Protein AF-A0A7H4P262-F1 (afdb_monomer_lite)

Structure (mmCIF, N/CA/C/O backbone):
data_AF-A0A7H4P262-F1
#
_entry.id   AF-A0A7H4P262-F1
#
loop_
_atom_site.group_PDB
_atom_site.id
_atom_site.type_symbol
_atom_site.label_atom_id
_atom_site.label_alt_id
_atom_site.label_comp_id
_atom_site.label_asym_id
_atom_site.label_entity_id
_atom_site.label_seq_id
_atom_site.pdbx_PDB_ins_code
_atom_site.Cartn_x
_atom_site.Cartn_y
_atom_site.Cartn_z
_atom_site.occupancy
_atom_site.B_iso_or_equiv
_atom_site.auth_seq_id
_atom_site.auth_comp_id
_atom_site.auth_asym_id
_atom_site.auth_atom_id
_atom_site.pdbx_PDB_model_num
ATOM 1 N N . MET A 1 1 ? -14.381 -7.187 12.486 1.00 80.38 1 MET A N 1
ATOM 2 C CA . MET A 1 1 ? -12.970 -6.959 12.090 1.00 80.38 1 MET A CA 1
ATOM 3 C C . MET A 1 1 ? -12.941 -6.765 10.589 1.00 80.38 1 MET A C 1
ATOM 5 O O . MET A 1 1 ? -13.474 -7.613 9.888 1.00 80.38 1 MET A O 1
ATOM 9 N N . LEU A 1 2 ? -12.353 -5.669 10.115 1.00 90.75 2 LEU A N 1
ATOM 10 C CA . LEU A 1 2 ? -12.187 -5.367 8.696 1.00 90.75 2 LEU A CA 1
ATOM 11 C C . LEU A 1 2 ? -10.709 -5.478 8.335 1.00 90.75 2 LEU A C 1
ATOM 13 O O . LEU A 1 2 ? -9.847 -4.946 9.037 1.00 90.75 2 LEU A O 1
ATOM 17 N N . ARG A 1 3 ? -10.416 -6.176 7.238 1.00 93.00 3 ARG A N 1
ATOM 18 C CA . ARG A 1 3 ? -9.060 -6.327 6.723 1.00 93.00 3 ARG A CA 1
ATOM 19 C C . ARG A 1 3 ? -9.051 -6.142 5.215 1.00 93.00 3 ARG A C 1
ATOM 21 O O . ARG A 1 3 ? -9.698 -6.899 4.504 1.00 93.00 3 ARG A O 1
ATOM 28 N N . HIS A 1 4 ? -8.294 -5.159 4.749 1.00 93.19 4 HIS A N 1
ATOM 29 C CA . HIS A 1 4 ? -8.198 -4.786 3.345 1.00 93.19 4 HIS A CA 1
ATOM 30 C C . HIS A 1 4 ? -6.755 -4.900 2.859 1.00 93.19 4 HIS A C 1
ATOM 32 O O . HIS A 1 4 ? -5.826 -4.473 3.548 1.00 93.19 4 HIS A O 1
ATOM 38 N N . HIS A 1 5 ? -6.579 -5.475 1.671 1.00 94.06 5 HIS A N 1
ATOM 39 C CA . HIS A 1 5 ? -5.283 -5.628 1.017 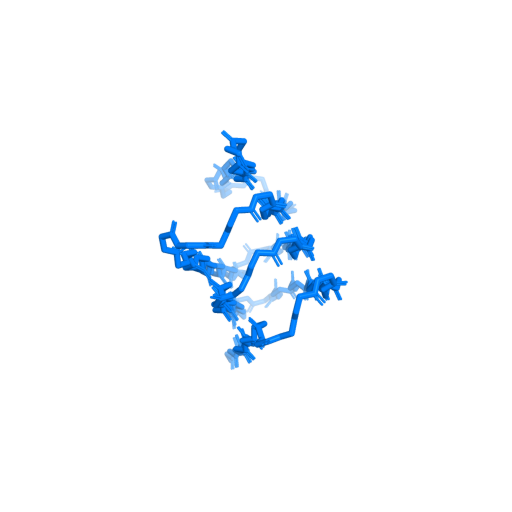1.00 94.06 5 HIS A CA 1
ATOM 40 C C . HIS A 1 5 ? -5.345 -5.019 -0.370 1.00 94.06 5 HIS A C 1
ATOM 42 O O . HIS A 1 5 ? -6.242 -5.329 -1.147 1.00 94.06 5 HIS A O 1
ATOM 48 N N . THR A 1 6 ? -4.359 -4.193 -0.689 1.00 93.88 6 THR A N 1
ATOM 49 C CA . THR A 1 6 ? -4.163 -3.666 -2.037 1.00 93.88 6 THR A CA 1
ATOM 50 C C . THR A 1 6 ? -2.776 -4.054 -2.504 1.00 93.88 6 THR A C 1
ATOM 52 O O . THR A 1 6 ? -1.778 -3.562 -1.977 1.00 93.88 6 THR A O 1
ATOM 55 N N . SER A 1 7 ? -2.716 -4.953 -3.480 1.00 94.50 7 SER A N 1
ATOM 56 C CA . SER A 1 7 ? -1.488 -5.334 -4.164 1.00 94.50 7 SER A CA 1
ATOM 57 C C . SER A 1 7 ? -1.448 -4.682 -5.541 1.00 94.50 7 SER A C 1
ATOM 59 O O . SER A 1 7 ? -2.431 -4.675 -6.281 1.00 94.50 7 SER A O 1
ATOM 61 N N . THR A 1 8 ? -0.312 -4.094 -5.895 1.00 93.69 8 THR A N 1
ATOM 62 C CA . THR A 1 8 ? -0.127 -3.456 -7.198 1.00 93.69 8 THR A CA 1
ATOM 63 C C . THR A 1 8 ? 1.289 -3.687 -7.684 1.00 93.69 8 THR A C 1
ATOM 65 O O . THR A 1 8 ? 2.249 -3.591 -6.920 1.00 93.69 8 THR A O 1
ATOM 68 N N . ARG A 1 9 ? 1.416 -3.985 -8.975 1.00 94.06 9 ARG A N 1
ATOM 69 C CA . ARG A 1 9 ? 2.700 -4.138 -9.647 1.00 94.06 9 ARG A CA 1
ATOM 70 C C . ARG A 1 9 ? 2.758 -3.170 -10.818 1.00 94.06 9 ARG A C 1
ATOM 72 O O . ARG A 1 9 ? 1.859 -3.166 -11.656 1.00 94.06 9 ARG A O 1
ATOM 79 N N . LEU A 1 10 ? 3.808 -2.363 -10.865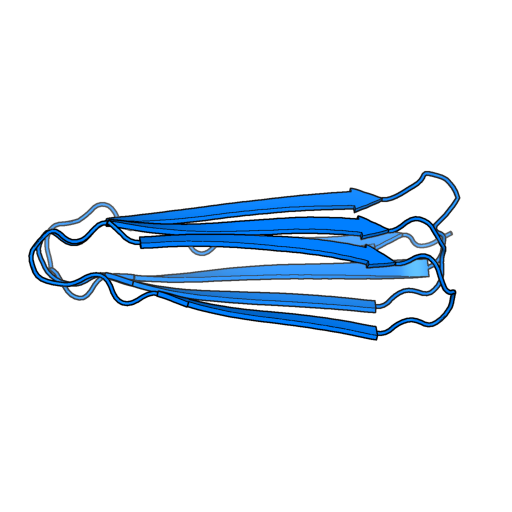 1.00 91.81 10 LEU A N 1
ATOM 80 C CA . LEU A 1 10 ? 4.052 -1.430 -11.958 1.00 91.81 10 LEU A CA 1
ATOM 81 C C . LEU A 1 10 ? 4.995 -2.092 -12.956 1.00 91.81 10 LEU A C 1
ATOM 83 O O . LEU A 1 10 ? 6.195 -2.169 -12.713 1.00 91.81 10 LEU A O 1
ATOM 87 N N . ASN A 1 11 ? 4.413 -2.616 -14.039 1.00 91.69 11 ASN A N 1
ATOM 88 C CA . ASN A 1 11 ? 5.127 -3.289 -15.131 1.00 91.69 11 ASN A CA 1
ATOM 89 C C . ASN A 1 11 ? 5.434 -2.363 -16.322 1.00 91.69 11 ASN A C 1
ATOM 91 O O . ASN A 1 11 ? 6.165 -2.772 -17.215 1.00 91.69 11 ASN A O 1
ATOM 95 N N . GLY A 1 12 ? 4.846 -1.163 -16.373 1.00 88.25 12 GLY A N 1
ATOM 96 C CA . GLY A 1 12 ? 5.040 -0.196 -17.458 1.00 88.25 12 GLY A CA 1
ATOM 97 C C . GLY A 1 12 ? 5.794 1.042 -16.983 1.00 88.25 12 GLY A C 1
ATOM 98 O O . GLY A 1 12 ? 5.501 1.567 -15.905 1.00 88.25 12 GLY A O 1
ATOM 99 N N . GLU A 1 13 ? 6.774 1.493 -17.765 1.00 89.00 13 GLU A N 1
ATOM 100 C CA . GLU A 1 13 ? 7.532 2.717 -17.479 1.00 89.00 13 GLU A CA 1
ATOM 101 C C . GLU A 1 13 ? 6.611 3.945 -17.478 1.00 89.00 13 GLU A C 1
ATOM 103 O O . GLU A 1 13 ? 5.528 3.922 -18.065 1.00 89.00 13 GLU A O 1
ATOM 108 N N . ASN A 1 14 ? 7.018 5.024 -16.800 1.00 89.62 14 ASN A N 1
ATOM 109 C CA . ASN A 1 14 ? 6.228 6.261 -16.668 1.00 89.62 14 ASN A CA 1
ATOM 110 C C . ASN A 1 14 ? 4.834 6.080 -16.034 1.00 89.62 14 ASN A C 1
ATOM 112 O O . ASN A 1 14 ? 3.962 6.943 -16.158 1.00 89.62 14 ASN A O 1
ATOM 116 N N . SER A 1 15 ? 4.610 4.982 -15.309 1.00 90.50 15 SER A N 1
ATOM 117 C CA . SER A 1 15 ? 3.354 4.768 -14.588 1.00 90.50 15 SER A CA 1
ATOM 118 C C . SER A 1 15 ? 3.229 5.685 -13.370 1.00 90.50 15 SER A C 1
ATOM 120 O O . SER A 1 15 ? 4.178 5.864 -12.602 1.00 90.50 15 SER A O 1
ATOM 122 N N . ASN A 1 16 ? 2.023 6.206 -13.146 1.00 92.38 16 ASN A N 1
ATOM 123 C CA . ASN A 1 16 ? 1.673 6.961 -11.947 1.00 92.38 16 ASN A CA 1
ATOM 124 C C . ASN A 1 16 ? 0.637 6.188 -11.128 1.00 92.38 16 ASN A C 1
ATOM 126 O O . ASN A 1 16 ? -0.413 5.805 -11.642 1.00 92.38 16 ASN A O 1
ATOM 130 N N . LEU A 1 17 ? 0.935 5.968 -9.850 1.00 92.88 17 LEU A N 1
ATOM 131 C CA . LEU A 1 17 ? 0.081 5.234 -8.933 1.00 92.88 17 LEU A CA 1
ATOM 132 C C . LEU A 1 17 ? -0.213 6.048 -7.679 1.00 92.88 17 LEU A C 1
ATOM 134 O O . LEU A 1 17 ? 0.688 6.539 -6.994 1.00 92.88 17 LEU A O 1
ATOM 138 N N . ARG A 1 18 ? -1.491 6.090 -7.306 1.00 94.38 18 ARG A N 1
ATOM 139 C CA . ARG A 1 18 ? -1.921 6.666 -6.038 1.00 94.38 18 ARG A CA 1
ATOM 140 C C . ARG A 1 18 ? -2.795 5.692 -5.266 1.00 94.38 18 ARG A C 1
ATOM 142 O O . ARG A 1 18 ? -3.798 5.222 -5.789 1.00 94.38 18 ARG A O 1
ATOM 149 N N . ILE A 1 19 ? -2.422 5.418 -4.018 1.00 93.75 19 ILE A N 1
ATOM 150 C CA . ILE A 1 19 ? -3.194 4.558 -3.114 1.00 93.75 19 ILE A CA 1
ATOM 151 C C . ILE A 1 19 ? -3.525 5.364 -1.866 1.00 93.75 19 ILE A C 1
ATOM 153 O O . ILE A 1 19 ? -2.639 5.726 -1.097 1.00 93.75 19 ILE A O 1
ATOM 157 N N . ASN A 1 20 ? -4.807 5.639 -1.652 1.00 93.38 20 ASN A N 1
ATOM 158 C CA . ASN A 1 20 ? -5.265 6.308 -0.443 1.00 93.38 20 ASN A CA 1
ATOM 159 C C . ASN A 1 20 ? -6.169 5.364 0.347 1.00 93.38 20 ASN A C 1
ATOM 161 O O . ASN A 1 20 ? -6.985 4.658 -0.243 1.00 93.38 20 ASN A O 1
ATOM 165 N N . SER A 1 21 ? -6.069 5.380 1.673 1.00 90.75 21 SER A N 1
ATOM 166 C CA . SER A 1 21 ? -7.060 4.718 2.522 1.00 90.75 21 SER A CA 1
ATOM 167 C C . SER A 1 21 ? -7.391 5.547 3.755 1.00 90.75 21 SER A C 1
ATOM 169 O O . SER A 1 21 ? -6.554 6.293 4.269 1.00 90.75 21 SER A O 1
ATOM 171 N N . LEU A 1 22 ? -8.629 5.400 4.223 1.00 91.75 22 LEU A N 1
ATOM 172 C CA . LEU A 1 22 ? -9.114 5.954 5.478 1.00 91.75 22 LEU A CA 1
ATOM 173 C C . LEU A 1 22 ? -9.681 4.811 6.320 1.00 91.75 22 LEU A C 1
ATOM 175 O O . LEU A 1 22 ? -10.552 4.083 5.855 1.00 91.75 22 LEU A O 1
ATOM 179 N N . ALA A 1 23 ? -9.193 4.659 7.548 1.00 89.88 23 ALA A N 1
ATOM 180 C CA . ALA A 1 23 ? -9.740 3.706 8.507 1.00 89.88 23 ALA A CA 1
ATOM 181 C C . ALA A 1 23 ? -10.282 4.434 9.740 1.00 89.88 23 ALA A C 1
ATOM 183 O O . ALA A 1 23 ? -9.568 5.232 10.347 1.00 89.88 23 ALA A O 1
ATOM 184 N N . MET A 1 24 ? -11.522 4.121 10.122 1.00 90.50 24 MET A N 1
ATOM 185 C CA . MET A 1 24 ? -12.213 4.728 11.265 1.00 90.50 24 MET A CA 1
ATOM 186 C C . MET A 1 24 ? -12.817 3.665 12.196 1.00 90.50 24 MET A C 1
ATOM 188 O O . MET A 1 24 ? -14.034 3.522 12.239 1.00 90.50 24 MET A O 1
ATOM 192 N N . PRO A 1 25 ? -11.999 2.865 12.905 1.00 88.62 25 PRO A N 1
ATOM 193 C CA . PRO A 1 25 ? -12.532 1.882 13.842 1.00 88.62 25 PRO A CA 1
ATOM 194 C C . PRO A 1 25 ? -13.186 2.565 15.054 1.00 88.62 25 PRO A C 1
ATOM 196 O O . PRO A 1 25 ? -12.541 3.367 15.739 1.00 88.62 25 PRO A O 1
ATOM 199 N N . VAL A 1 26 ? -14.432 2.188 15.356 1.00 87.06 26 VAL A N 1
ATOM 200 C CA . VAL A 1 26 ? -15.200 2.650 16.530 1.00 87.06 26 VAL A CA 1
ATOM 201 C C . VAL A 1 26 ? -15.549 1.482 17.457 1.00 87.06 26 VAL A C 1
ATOM 203 O O . VAL A 1 26 ? -15.459 0.328 17.059 1.00 87.06 26 VAL A O 1
ATOM 206 N N . ASN A 1 27 ? -15.911 1.743 18.719 1.00 84.75 27 ASN A N 1
ATOM 207 C CA . ASN A 1 27 ? -16.500 0.745 19.635 1.00 84.75 27 ASN A CA 1
ATOM 208 C C . ASN A 1 27 ? -15.743 -0.598 19.785 1.00 84.75 27 ASN A C 1
ATOM 210 O O . ASN A 1 27 ? -16.347 -1.630 20.061 1.00 84.75 27 ASN A O 1
ATOM 214 N N . GLY A 1 28 ? -14.413 -0.606 19.639 1.00 83.56 28 GLY A N 1
ATOM 215 C CA . GLY A 1 28 ? -13.608 -1.836 19.737 1.00 83.56 28 GLY A CA 1
ATOM 216 C C . GLY A 1 28 ? -13.370 -2.563 18.410 1.00 83.56 28 GLY A C 1
ATOM 217 O O . GLY A 1 28 ? -12.762 -3.633 18.398 1.00 83.56 28 GLY A O 1
ATOM 218 N N . GLU A 1 29 ? -13.792 -1.987 17.286 1.00 88.50 29 GLU A N 1
ATOM 219 C CA . GLU A 1 29 ? -13.510 -2.525 15.962 1.00 88.50 29 GLU A CA 1
ATOM 220 C C . GLU A 1 29 ? -12.015 -2.572 15.656 1.00 88.50 29 GLU A C 1
ATOM 222 O O . GLU A 1 29 ? -11.215 -1.756 16.119 1.00 88.50 29 GLU A O 1
ATOM 227 N N . VAL A 1 30 ? -11.642 -3.528 14.810 1.00 87.75 30 VAL A N 1
ATOM 228 C CA . VAL A 1 30 ? -10.280 -3.670 14.301 1.00 87.75 30 VAL A CA 1
ATOM 229 C C . VAL A 1 30 ? -10.304 -3.447 12.797 1.00 87.75 30 VAL A C 1
ATOM 231 O O . VAL A 1 30 ? -10.966 -4.208 12.089 1.00 87.75 30 VAL A O 1
ATOM 234 N N . CYS A 1 31 ? -9.568 -2.437 12.337 1.00 90.50 31 CYS A N 1
ATOM 235 C CA . CYS A 1 31 ? -9.337 -2.134 10.927 1.00 90.50 31 CYS A CA 1
ATOM 236 C C . CYS A 1 31 ? -7.866 -2.387 10.583 1.00 90.50 31 CYS A C 1
ATOM 238 O O . CYS A 1 31 ? -6.980 -1.722 11.116 1.00 90.50 31 CYS A O 1
ATOM 240 N N . ASP A 1 32 ? -7.609 -3.335 9.687 1.00 90.25 32 ASP A N 1
ATOM 241 C CA . ASP A 1 32 ? -6.282 -3.659 9.159 1.00 90.25 32 ASP A CA 1
ATOM 242 C C . ASP A 1 32 ? -6.225 -3.279 7.674 1.00 90.25 32 ASP A C 1
ATOM 244 O O . ASP A 1 32 ? -6.952 -3.839 6.857 1.00 90.25 32 ASP A O 1
ATOM 248 N N . SER A 1 33 ? -5.400 -2.298 7.320 1.00 91.81 33 SER A N 1
ATOM 249 C CA . SER A 1 33 ? -5.183 -1.873 5.933 1.00 91.81 33 SER A CA 1
ATOM 250 C C . SER A 1 33 ? -3.757 -2.190 5.515 1.00 91.81 33 SER A C 1
ATOM 252 O O . SER A 1 33 ? -2.809 -1.739 6.160 1.00 91.81 33 SER A O 1
ATOM 254 N N . ARG A 1 34 ? -3.597 -2.943 4.424 1.00 93.31 34 ARG A N 1
ATOM 255 C CA . ARG A 1 34 ? -2.280 -3.335 3.923 1.00 93.31 34 ARG A CA 1
ATOM 256 C C . ARG A 1 34 ? -2.076 -2.980 2.467 1.00 93.31 34 ARG A C 1
ATOM 258 O O . ARG A 1 34 ? -2.971 -3.183 1.648 1.00 93.31 34 ARG A O 1
ATOM 265 N N . THR A 1 35 ? -0.879 -2.502 2.156 1.00 94.50 35 THR A N 1
ATOM 266 C CA . THR A 1 35 ? -0.458 -2.206 0.789 1.00 94.50 35 THR A CA 1
ATOM 267 C C . THR A 1 35 ? 0.804 -2.972 0.435 1.00 94.50 35 THR A C 1
ATOM 269 O O . THR A 1 35 ? 1.740 -3.081 1.226 1.00 94.50 35 THR A O 1
ATOM 272 N N . TRP A 1 36 ? 0.816 -3.523 -0.772 1.00 94.56 36 TRP A N 1
ATOM 273 C CA . TRP A 1 36 ? 1.986 -4.147 -1.364 1.00 94.56 36 TRP A CA 1
ATOM 274 C C . TRP A 1 36 ?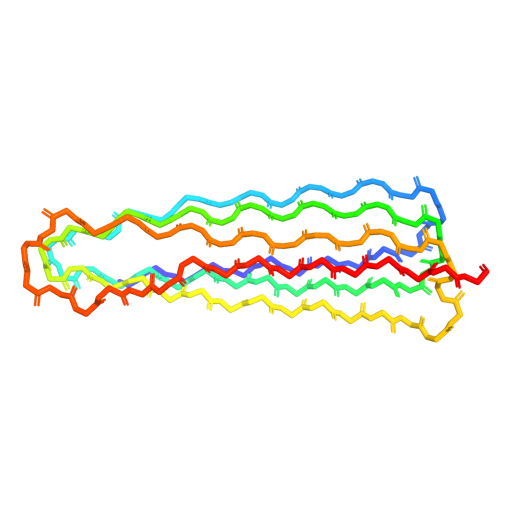 2.205 -3.547 -2.745 1.00 94.56 36 TRP A C 1
ATOM 276 O O . TRP A 1 36 ? 1.375 -3.721 -3.637 1.00 94.56 36 TRP A O 1
ATOM 286 N N . LEU A 1 37 ? 3.301 -2.812 -2.905 1.00 93.38 37 LEU A N 1
ATOM 287 C CA . LEU A 1 37 ? 3.657 -2.159 -4.155 1.00 93.38 37 LEU A CA 1
ATOM 288 C C . LEU A 1 37 ? 4.986 -2.699 -4.670 1.00 93.38 37 LEU A C 1
ATOM 290 O O . LEU A 1 37 ? 5.988 -2.634 -3.967 1.00 93.38 37 LEU A O 1
ATOM 294 N N . ASP A 1 38 ? 4.986 -3.194 -5.902 1.00 93.25 38 ASP A N 1
ATOM 295 C CA . ASP A 1 38 ? 6.156 -3.747 -6.579 1.00 93.25 38 ASP A CA 1
ATOM 296 C C . ASP A 1 38 ? 6.500 -2.892 -7.808 1.00 93.25 38 ASP A C 1
ATOM 298 O O . ASP A 1 38 ? 5.801 -2.931 -8.827 1.00 93.25 38 ASP A O 1
ATOM 302 N N . HIS A 1 39 ? 7.559 -2.085 -7.695 1.00 91.31 39 HIS A N 1
ATOM 303 C CA . HIS A 1 39 ? 8.128 -1.303 -8.796 1.00 91.31 39 HIS A CA 1
ATOM 304 C C . HIS A 1 39 ? 9.081 -2.187 -9.596 1.00 91.31 39 HIS A C 1
ATOM 306 O O . HIS A 1 39 ? 10.235 -2.374 -9.203 1.00 91.31 39 HIS A O 1
ATOM 312 N N . LYS A 1 40 ? 8.588 -2.759 -10.701 1.00 90.31 40 LYS A N 1
ATOM 313 C CA . LYS A 1 40 ? 9.397 -3.605 -11.593 1.00 90.31 40 LYS A CA 1
ATOM 314 C C . LYS A 1 40 ? 10.225 -2.788 -12.573 1.00 90.31 40 LYS A C 1
ATOM 316 O O . LYS A 1 40 ? 11.290 -3.242 -12.955 1.00 90.31 40 LYS A O 1
ATOM 321 N N . VAL A 1 41 ? 9.744 -1.618 -12.973 1.00 90.06 41 VAL A N 1
ATOM 322 C CA . VAL A 1 41 ? 10.366 -0.774 -13.999 1.00 90.06 41 VAL A CA 1
ATOM 323 C C . VAL A 1 41 ? 10.624 0.630 -13.469 1.00 90.06 41 VAL A C 1
ATOM 325 O O . VAL A 1 41 ? 10.042 1.041 -12.465 1.00 90.06 41 VAL A O 1
ATOM 328 N N . GLY A 1 42 ? 11.544 1.341 -14.120 1.00 86.88 42 GLY A N 1
ATOM 329 C CA . GLY A 1 42 ? 11.924 2.696 -13.740 1.00 86.88 42 GLY A CA 1
ATOM 330 C C . GLY A 1 42 ? 10.890 3.748 -14.132 1.00 86.88 42 GLY A C 1
ATOM 331 O O . GLY A 1 42 ? 9.866 3.463 -14.754 1.00 86.88 42 GLY A O 1
ATOM 332 N N . TYR A 1 43 ? 11.192 4.997 -13.782 1.00 88.56 43 TYR A N 1
ATOM 333 C CA . TYR A 1 43 ? 10.382 6.173 -14.107 1.00 88.56 43 TYR A CA 1
ATOM 334 C C . TYR A 1 43 ? 8.952 6.132 -13.542 1.00 88.56 43 TYR A C 1
ATOM 336 O O . TYR A 1 43 ? 8.069 6.851 -14.003 1.00 88.56 43 TYR A O 1
ATOM 344 N N . CYS A 1 44 ? 8.696 5.305 -12.530 1.00 89.88 44 CYS A N 1
ATOM 345 C CA . CYS A 1 44 ? 7.389 5.229 -11.895 1.00 89.88 44 CYS A CA 1
ATOM 346 C C . CYS A 1 44 ? 7.256 6.237 -10.749 1.00 89.88 44 CYS A C 1
ATOM 348 O O . CYS A 1 44 ? 8.157 6.398 -9.920 1.00 89.88 44 CYS A O 1
ATOM 350 N N . ASN A 1 45 ? 6.089 6.876 -10.653 1.00 91.56 45 ASN A N 1
ATOM 351 C CA . ASN A 1 45 ? 5.724 7.703 -9.507 1.00 91.56 45 ASN A CA 1
ATOM 352 C C . ASN A 1 45 ? 4.675 6.984 -8.661 1.00 91.56 45 ASN A C 1
ATOM 354 O O . ASN A 1 45 ? 3.651 6.537 -9.176 1.00 91.56 45 ASN A O 1
ATOM 358 N N . SER A 1 46 ? 4.913 6.887 -7.355 1.00 92.31 46 SER A N 1
ATOM 359 C CA . SER A 1 46 ? 3.926 6.360 -6.420 1.00 92.31 46 SER A CA 1
ATOM 360 C C . SER A 1 46 ? 3.743 7.255 -5.200 1.00 92.31 46 SER A C 1
ATOM 362 O O . SER A 1 46 ? 4.703 7.703 -4.563 1.00 92.31 46 SER A O 1
ATOM 364 N N . ARG A 1 47 ? 2.477 7.504 -4.855 1.00 94.12 47 ARG A N 1
ATOM 365 C CA . ARG A 1 47 ? 2.070 8.261 -3.667 1.00 94.12 47 ARG A CA 1
ATOM 366 C C . ARG A 1 47 ? 1.046 7.461 -2.877 1.00 94.12 47 ARG A C 1
ATOM 368 O O . ARG A 1 47 ? -0.035 7.165 -3.380 1.00 94.12 47 ARG A O 1
ATOM 375 N N . GLN A 1 48 ? 1.371 7.135 -1.634 1.00 93.69 48 GLN A N 1
ATOM 376 C CA . GLN A 1 48 ? 0.469 6.437 -0.727 1.00 93.69 48 GLN A CA 1
ATOM 377 C C . GLN A 1 48 ? 0.122 7.323 0.468 1.00 93.69 48 GLN A C 1
ATOM 379 O O . GLN A 1 48 ? 1.019 7.848 1.129 1.00 93.69 48 GLN A O 1
ATOM 384 N N . LEU A 1 49 ? -1.171 7.493 0.744 1.00 93.50 49 LEU A N 1
ATOM 385 C CA . LEU A 1 49 ? -1.661 8.255 1.891 1.00 93.50 49 LEU A CA 1
ATOM 386 C C . LEU A 1 49 ? -2.661 7.425 2.691 1.00 93.50 49 LEU A C 1
ATOM 388 O O . LEU A 1 49 ? -3.805 7.228 2.285 1.00 93.50 49 LEU A O 1
ATOM 392 N N . HIS A 1 50 ? -2.236 6.998 3.870 1.00 92.38 50 HIS A N 1
ATOM 393 C CA . HIS A 1 50 ? -3.045 6.199 4.776 1.00 92.38 50 HIS A CA 1
ATOM 394 C C . HIS A 1 50 ? -3.398 7.032 6.001 1.00 92.38 50 HIS A C 1
ATOM 396 O O . HIS A 1 50 ? -2.528 7.435 6.774 1.00 92.38 50 HIS A O 1
ATOM 402 N N . LYS A 1 51 ? -4.684 7.336 6.161 1.00 91.88 51 LYS A N 1
ATOM 403 C CA . LYS A 1 51 ? -5.204 8.071 7.312 1.00 91.88 51 LYS A CA 1
ATOM 404 C C . LYS A 1 51 ? -5.963 7.124 8.224 1.00 91.88 51 LYS A C 1
ATOM 406 O O . LYS A 1 5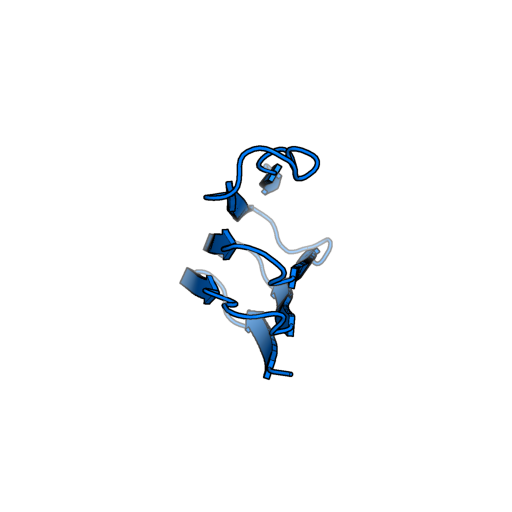1 ? -6.775 6.324 7.765 1.00 91.88 51 LYS A O 1
ATOM 411 N N . THR A 1 52 ? -5.726 7.222 9.520 1.00 90.06 52 THR A N 1
ATOM 412 C CA . THR A 1 52 ? -6.458 6.446 10.516 1.00 90.06 52 THR A CA 1
ATOM 413 C C . THR A 1 52 ? -6.990 7.385 11.588 1.00 90.06 52 THR A C 1
ATOM 415 O O . THR A 1 52 ? -6.274 8.259 12.073 1.00 90.06 52 THR A O 1
ATOM 418 N N . ILE A 1 53 ? -8.267 7.238 11.930 1.00 89.75 53 ILE A N 1
ATOM 419 C CA . ILE A 1 53 ? -8.908 7.972 13.021 1.00 89.75 53 ILE A CA 1
ATOM 420 C C . ILE A 1 53 ? -9.440 6.924 13.983 1.00 89.75 53 ILE A C 1
ATOM 422 O O . ILE A 1 53 ? -10.371 6.194 13.663 1.00 89.75 53 ILE A O 1
ATOM 426 N N . VAL A 1 54 ? -8.805 6.801 15.140 1.00 87.31 54 VAL A N 1
ATOM 427 C CA . VAL A 1 54 ? -9.148 5.773 16.120 1.00 87.31 54 VAL A CA 1
ATOM 428 C C . VAL A 1 54 ? -9.942 6.413 17.247 1.00 87.31 54 VAL A C 1
ATOM 430 O O . VAL A 1 54 ? -9.435 7.320 17.914 1.00 87.31 54 VAL A O 1
ATOM 433 N N . ASN A 1 55 ? -11.162 5.916 17.471 1.00 85.19 55 ASN A N 1
ATOM 434 C CA . ASN A 1 55 ? -11.995 6.333 18.594 1.00 85.19 55 ASN A CA 1
ATOM 435 C C . ASN A 1 55 ? -12.083 5.247 19.682 1.00 85.19 55 ASN A C 1
ATOM 437 O O . ASN A 1 55 ? -12.090 4.048 19.384 1.00 85.19 55 ASN A O 1
ATOM 441 N N . ASP A 1 56 ? -12.159 5.677 20.943 1.00 81.06 56 ASP A N 1
ATOM 442 C CA . ASP A 1 56 ? -12.332 4.839 22.136 1.00 81.06 56 ASP A CA 1
ATOM 443 C C . ASP A 1 56 ? -11.429 3.587 22.173 1.00 81.06 56 ASP A C 1
ATOM 445 O O . ASP A 1 56 ? -10.205 3.668 22.324 1.00 81.06 56 ASP A O 1
ATOM 449 N N . LYS A 1 57 ? -12.040 2.400 22.042 1.00 80.50 57 LYS A N 1
ATOM 450 C CA . LYS A 1 57 ? -11.388 1.081 22.082 1.00 80.50 57 LYS A CA 1
ATOM 451 C C . LYS A 1 57 ? -11.006 0.543 20.697 1.00 80.50 57 LYS A C 1
ATOM 453 O O . LYS A 1 57 ? -10.435 -0.546 20.621 1.00 80.50 57 LYS A O 1
ATOM 458 N N . GLY A 1 58 ? -11.296 1.270 19.614 1.00 82.75 58 GLY A N 1
ATOM 459 C CA . GLY A 1 58 ? -10.989 0.852 18.243 1.00 82.75 58 GLY A CA 1
ATOM 460 C C . GLY A 1 58 ? -9.493 0.606 18.031 1.00 82.75 58 GLY A C 1
ATOM 461 O O . GLY A 1 58 ? -8.651 1.162 18.731 1.00 82.75 58 GLY A O 1
ATOM 462 N N . ARG A 1 59 ? -9.104 -0.246 17.085 1.00 84.69 59 ARG A N 1
ATOM 463 C CA . ARG A 1 59 ? -7.700 -0.545 16.762 1.00 84.69 59 ARG A CA 1
ATOM 464 C C . ARG A 1 59 ? -7.482 -0.437 15.260 1.00 84.69 59 ARG A C 1
ATOM 466 O O . ARG A 1 59 ? -8.114 -1.148 14.488 1.00 84.69 59 ARG A O 1
ATOM 473 N N . ALA A 1 60 ? -6.545 0.416 14.861 1.00 86.88 60 ALA A N 1
ATOM 474 C CA . ALA A 1 60 ? -6.075 0.492 13.485 1.00 86.88 60 ALA A CA 1
ATOM 475 C C . ALA A 1 60 ? -4.708 -0.188 13.363 1.00 86.88 60 ALA A C 1
ATOM 477 O O . ALA A 1 60 ? -3.827 0.006 14.203 1.00 86.88 60 ALA A O 1
ATOM 478 N N . VAL A 1 61 ? -4.541 -0.989 12.318 1.00 86.44 61 VAL A N 1
ATOM 479 C CA . VAL A 1 61 ? -3.273 -1.596 11.919 1.00 86.44 61 VAL A CA 1
ATOM 480 C C . VAL A 1 61 ? -3.019 -1.195 10.474 1.00 86.44 61 VAL A C 1
ATOM 482 O O . VAL A 1 61 ? -3.888 -1.355 9.620 1.00 86.44 61 VAL A O 1
ATOM 485 N N . PHE A 1 62 ? -1.834 -0.656 10.209 1.00 88.69 62 PHE A N 1
ATOM 486 C CA . PHE A 1 62 ? -1.384 -0.353 8.859 1.00 88.69 62 PHE A CA 1
ATOM 487 C C . PHE A 1 62 ? -0.077 -1.090 8.579 1.00 88.69 62 PHE A C 1
ATOM 489 O O . PHE A 1 62 ? 0.830 -1.072 9.414 1.00 88.69 62 PHE A O 1
ATOM 496 N N . ASN A 1 63 ? 0.016 -1.733 7.417 1.00 89.25 63 ASN A N 1
ATOM 497 C CA . ASN A 1 63 ? 1.248 -2.358 6.950 1.00 89.25 63 ASN A CA 1
ATOM 498 C C . ASN A 1 63 ? 1.435 -2.110 5.451 1.00 89.25 63 ASN A C 1
ATOM 500 O O . ASN A 1 63 ? 0.711 -2.679 4.637 1.00 89.25 63 ASN A O 1
ATOM 504 N N . GLY A 1 64 ? 2.404 -1.270 5.108 1.00 89.12 64 GLY A N 1
ATOM 505 C CA . GLY A 1 64 ? 2.772 -0.988 3.728 1.00 89.12 64 GLY A CA 1
ATOM 506 C C . GLY A 1 64 ? 4.167 -1.509 3.420 1.00 89.12 64 GLY A C 1
ATOM 507 O O . GLY A 1 64 ? 5.114 -1.202 4.145 1.00 89.12 64 GLY A O 1
ATOM 508 N N . LEU A 1 65 ? 4.289 -2.272 2.335 1.00 90.69 65 LEU A N 1
ATOM 509 C CA . LEU A 1 65 ? 5.565 -2.699 1.771 1.00 90.69 65 LEU A CA 1
ATOM 510 C C . LEU A 1 65 ? 5.712 -2.120 0.368 1.00 90.69 65 LEU A C 1
ATOM 512 O O . LEU A 1 65 ? 4.813 -2.255 -0.466 1.00 90.69 65 LEU A O 1
ATOM 516 N N . ILE A 1 66 ? 6.868 -1.512 0.108 1.00 90.12 66 ILE A N 1
ATOM 517 C CA . ILE A 1 66 ? 7.242 -1.057 -1.224 1.00 90.12 66 ILE A CA 1
ATOM 518 C C . ILE A 1 66 ? 8.532 -1.763 -1.618 1.00 90.12 66 ILE A C 1
ATOM 520 O O . ILE A 1 66 ? 9.576 -1.545 -1.009 1.00 90.12 66 ILE A O 1
ATOM 524 N N . ASN A 1 67 ? 8.428 -2.637 -2.610 1.00 90.62 67 ASN A N 1
ATOM 525 C CA . ASN A 1 67 ? 9.551 -3.306 -3.236 1.00 90.62 67 ASN A CA 1
ATOM 526 C C . ASN A 1 67 ? 9.969 -2.520 -4.478 1.00 90.62 67 ASN A C 1
ATOM 528 O O . ASN A 1 67 ? 9.117 -2.118 -5.274 1.00 90.62 67 ASN A O 1
ATOM 532 N N . VAL A 1 68 ? 11.272 -2.313 -4.644 1.00 89.25 68 VAL A N 1
ATOM 533 C CA . VAL A 1 68 ? 11.823 -1.621 -5.809 1.00 89.25 68 VAL A CA 1
ATOM 534 C C . VAL A 1 68 ? 12.880 -2.500 -6.446 1.00 89.25 68 VAL A C 1
ATOM 536 O O . VAL A 1 68 ? 13.841 -2.898 -5.789 1.00 89.25 68 VAL A O 1
ATOM 539 N N 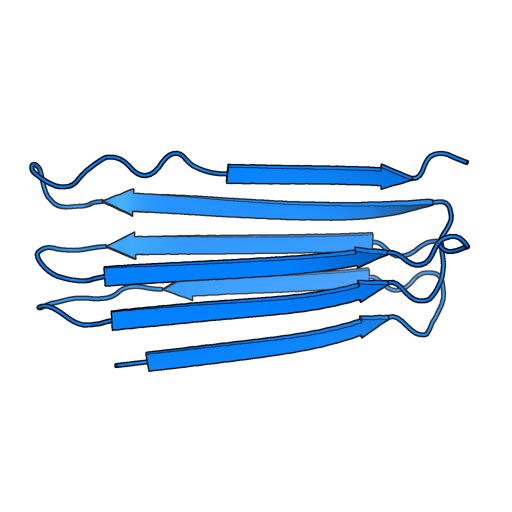. ALA A 1 69 ? 12.681 -2.834 -7.719 1.00 87.94 69 ALA A N 1
ATOM 540 C CA . ALA A 1 69 ? 13.637 -3.633 -8.461 1.00 87.94 69 ALA A CA 1
ATOM 541 C C . ALA A 1 69 ? 14.961 -2.859 -8.647 1.00 87.94 69 ALA A C 1
ATOM 543 O O . ALA A 1 69 ? 14.928 -1.646 -8.857 1.00 87.94 69 ALA A O 1
ATOM 544 N N . PRO A 1 70 ? 16.128 -3.533 -8.644 1.00 84.44 70 PRO A N 1
ATOM 545 C CA . PRO A 1 70 ? 17.431 -2.864 -8.757 1.00 84.44 70 PRO A CA 1
ATOM 546 C C . PRO A 1 70 ? 17.608 -1.999 -10.016 1.00 84.44 70 PRO A C 1
ATOM 548 O O . PRO A 1 70 ? 18.376 -1.047 -10.005 1.00 84.44 70 PRO A O 1
ATOM 551 N N . HIS A 1 71 ? 16.896 -2.326 -11.097 1.00 85.31 71 HIS A N 1
ATOM 552 C CA . HIS A 1 71 ? 16.944 -1.628 -12.385 1.00 85.31 71 HIS A CA 1
ATOM 553 C C . HIS A 1 71 ? 15.857 -0.548 -12.538 1.00 85.31 71 HIS A C 1
ATOM 555 O O . HIS A 1 71 ? 15.772 0.097 -13.581 1.00 85.31 71 HIS A O 1
ATOM 561 N N . ALA A 1 72 ? 15.019 -0.332 -11.519 1.00 82.44 72 ALA A N 1
ATOM 562 C CA . ALA A 1 72 ? 13.929 0.640 -11.547 1.00 82.44 72 ALA A CA 1
ATOM 563 C C . ALA A 1 72 ? 14.426 2.068 -11.240 1.00 82.44 72 ALA A C 1
ATOM 565 O O . ALA A 1 72 ? 14.050 2.685 -10.237 1.00 82.44 72 ALA A O 1
ATOM 566 N N . ILE A 1 73 ? 15.287 2.596 -12.115 1.00 84.06 73 ILE A N 1
ATOM 567 C CA . ILE A 1 73 ? 15.887 3.934 -11.996 1.00 84.06 73 ILE A CA 1
ATOM 568 C C . ILE A 1 73 ? 14.827 5.044 -12.019 1.00 84.06 73 ILE A C 1
ATOM 570 O O . ILE A 1 73 ? 13.761 4.879 -12.610 1.00 84.06 73 ILE A O 1
ATOM 574 N N . LYS A 1 74 ? 15.100 6.191 -11.381 1.00 86.31 74 LYS A N 1
ATOM 575 C CA . LYS A 1 74 ? 14.183 7.353 -11.315 1.00 86.31 74 LYS A CA 1
ATOM 576 C C . LYS A 1 74 ? 12.788 7.047 -10.760 1.00 86.31 74 LYS A C 1
ATOM 578 O O . LYS A 1 74 ? 11.835 7.782 -11.012 1.00 86.31 74 LYS A O 1
ATOM 583 N N . THR A 1 75 ? 12.662 5.988 -9.970 1.00 86.75 75 THR A N 1
ATOM 584 C CA . THR A 1 75 ? 11.431 5.712 -9.233 1.00 86.75 75 THR A CA 1
ATOM 585 C C . THR A 1 75 ? 11.316 6.674 -8.050 1.00 86.75 75 THR A C 1
ATOM 587 O O . THR A 1 75 ? 12.219 6.742 -7.210 1.00 86.75 75 THR A O 1
ATOM 590 N N . ASP A 1 76 ? 10.202 7.406 -7.962 1.00 88.12 76 ASP A N 1
ATOM 591 C CA . ASP A 1 76 ? 9.854 8.245 -6.807 1.00 88.12 76 ASP A CA 1
ATOM 592 C C . ASP A 1 76 ? 8.664 7.623 -6.072 1.00 88.12 76 ASP A C 1
ATOM 594 O O . ASP A 1 76 ? 7.528 7.625 -6.556 1.00 88.12 76 ASP A O 1
ATOM 598 N N . GLY A 1 77 ? 8.929 7.083 -4.884 1.00 89.06 77 GLY A N 1
ATOM 599 C CA . GLY A 1 77 ? 7.914 6.520 -4.010 1.00 89.06 77 GLY A CA 1
ATOM 600 C C . GLY A 1 77 ? 7.805 7.281 -2.700 1.00 89.06 77 GLY A C 1
ATOM 601 O O . GLY A 1 77 ? 8.788 7.510 -1.996 1.00 89.06 77 GLY A O 1
ATOM 602 N N . GLN A 1 78 ? 6.577 7.645 -2.339 1.00 91.88 78 GLN A N 1
ATOM 603 C CA . GLN A 1 78 ? 6.254 8.171 -1.016 1.00 91.88 78 GLN A CA 1
ATOM 604 C C . GLN A 1 78 ? 5.091 7.407 -0.407 1.00 91.88 78 GLN A C 1
ATOM 606 O O . GLN A 1 78 ? 4.090 7.146 -1.071 1.00 91.88 78 GLN A O 1
ATOM 611 N N . MET A 1 79 ? 5.204 7.118 0.882 1.00 91.56 79 MET A N 1
ATOM 612 C CA . MET A 1 79 ? 4.163 6.535 1.705 1.00 91.56 79 MET A CA 1
ATOM 613 C C . MET A 1 79 ? 4.060 7.301 3.012 1.00 91.56 79 MET A C 1
ATOM 615 O O . MET A 1 79 ? 4.972 7.283 3.834 1.00 91.56 79 MET A O 1
ATOM 619 N N . THR A 1 80 ? 2.921 7.941 3.227 1.00 90.12 80 THR A N 1
ATOM 620 C CA . THR A 1 80 ? 2.633 8.701 4.436 1.00 90.12 80 THR A CA 1
ATOM 621 C C . THR A 1 80 ? 1.481 8.052 5.182 1.00 90.12 80 THR A C 1
ATOM 623 O O . THR A 1 80 ? 0.400 7.843 4.635 1.00 90.12 80 THR A O 1
ATOM 626 N N . THR A 1 81 ? 1.712 7.746 6.454 1.00 87.31 81 THR A N 1
ATOM 627 C CA . THR A 1 81 ? 0.694 7.261 7.384 1.00 87.31 81 THR A CA 1
ATOM 628 C C . THR A 1 81 ? 0.469 8.311 8.456 1.00 87.31 81 THR A C 1
ATOM 630 O O . THR A 1 81 ? 1.394 8.664 9.190 1.00 87.31 81 THR A O 1
ATOM 633 N N . THR A 1 82 ? -0.766 8.794 8.553 1.00 88.06 82 THR A N 1
ATOM 634 C CA . THR A 1 82 ? -1.188 9.734 9.596 1.00 88.06 82 THR A CA 1
ATOM 635 C C . THR A 1 82 ? -2.236 9.089 10.481 1.00 88.06 82 THR A C 1
ATOM 637 O O . THR A 1 82 ? -3.224 8.563 9.974 1.00 88.06 82 THR A O 1
ATOM 640 N N . THR A 1 83 ? -2.007 9.112 11.789 1.00 84.19 83 THR A N 1
ATOM 641 C CA . THR A 1 83 ? -2.926 8.565 12.789 1.00 84.19 83 THR A CA 1
ATOM 642 C C . THR A 1 83 ? -3.421 9.693 13.679 1.00 84.19 83 THR A C 1
ATOM 644 O O . THR A 1 83 ? -2.627 10.464 14.211 1.00 84.19 83 THR A O 1
ATOM 647 N N . CYS A 1 84 ? -4.734 9.783 13.846 1.00 84.50 84 CYS A N 1
ATOM 648 C CA . CYS A 1 84 ? -5.384 10.659 14.806 1.00 84.50 84 CYS A CA 1
ATOM 649 C C . CYS A 1 84 ? -6.090 9.796 15.855 1.00 84.50 84 CYS A C 1
ATOM 651 O O . CYS A 1 84 ? -6.885 8.919 15.512 1.00 84.50 84 CYS A O 1
ATOM 653 N N . CYS A 1 85 ? -5.792 10.027 17.130 1.00 81.00 85 CYS A N 1
ATOM 654 C CA . CYS A 1 85 ? -6.470 9.376 18.247 1.00 81.00 85 CYS A CA 1
ATOM 655 C C . CYS A 1 85 ? -7.430 10.386 18.874 1.00 81.00 85 CYS A C 1
ATOM 657 O O . CYS A 1 85 ? -6.993 11.460 19.276 1.00 81.00 85 CYS A O 1
ATOM 659 N N . LEU A 1 86 ? -8.712 10.038 18.976 1.00 79.44 86 LEU A N 1
ATOM 660 C CA . LEU A 1 86 ? -9.726 10.906 19.589 1.00 79.44 86 LEU A CA 1
ATOM 661 C C . LEU A 1 86 ? -9.862 10.697 21.110 1.00 79.44 86 LEU A C 1
ATOM 663 O O . LEU A 1 86 ? -10.490 11.504 21.785 1.00 79.44 86 LEU A O 1
ATOM 667 N N . ALA A 1 87 ? -9.245 9.650 21.667 1.00 66.31 87 ALA A N 1
ATOM 668 C CA . ALA A 1 87 ? -9.305 9.333 23.094 1.00 66.31 87 ALA A CA 1
ATOM 669 C C . ALA A 1 87 ? -8.038 9.774 23.853 1.00 66.31 87 ALA A C 1
ATOM 671 O O . ALA A 1 87 ? -6.916 9.525 23.408 1.00 66.31 87 ALA A O 1
ATOM 672 N N . ALA A 1 88 ? -8.225 10.337 25.053 1.00 58.84 88 ALA A N 1
ATOM 673 C CA . ALA A 1 88 ? -7.175 10.934 25.890 1.00 58.84 88 ALA A CA 1
ATOM 674 C C . ALA A 1 88 ? -6.091 9.960 26.412 1.00 58.84 88 ALA A C 1
ATOM 676 O O . ALA A 1 88 ? -5.067 10.410 26.915 1.00 58.84 88 ALA A O 1
ATOM 677 N N . TYR A 1 89 ? -6.290 8.638 26.306 1.00 48.44 89 TYR A N 1
ATOM 678 C CA . TYR A 1 89 ? -5.493 7.640 27.045 1.00 48.44 89 TYR A CA 1
ATOM 679 C C . TYR A 1 89 ? -4.777 6.578 26.199 1.00 48.44 89 TYR A C 1
ATOM 681 O O . TYR A 1 89 ? -4.296 5.580 26.740 1.00 48.44 89 TYR A O 1
ATOM 689 N N . ARG A 1 90 ? -4.660 6.754 24.876 1.00 52.53 90 ARG A N 1
ATOM 690 C CA . ARG A 1 90 ? -3.955 5.776 24.031 1.00 52.53 90 ARG A CA 1
ATOM 691 C C . ARG A 1 90 ? -2.614 6.284 23.526 1.00 52.53 90 ARG A C 1
ATOM 693 O O . ARG A 1 90 ? -2.507 7.389 23.009 1.00 52.53 90 ARG A O 1
ATOM 700 N N . LYS A 1 91 ? -1.608 5.409 23.660 1.00 46.53 91 LYS A N 1
ATOM 701 C CA . LYS A 1 91 ? -0.219 5.563 23.208 1.00 46.53 91 LYS A CA 1
ATOM 702 C C . LYS A 1 91 ? -0.188 6.260 21.844 1.00 46.53 91 LYS A C 1
ATOM 704 O O . LYS A 1 91 ? -0.662 5.694 20.860 1.00 46.53 91 LYS A O 1
ATOM 709 N N . TRP A 1 92 ? 0.332 7.485 21.817 1.00 49.03 92 TRP A N 1
ATOM 710 C CA . TRP A 1 92 ? 0.491 8.279 20.603 1.00 49.03 92 TRP A CA 1
ATOM 711 C C . TRP A 1 92 ? 1.344 7.478 19.612 1.00 49.03 92 TRP A C 1
ATOM 713 O O . TRP A 1 92 ? 2.509 7.184 19.885 1.00 49.03 92 TRP A O 1
ATOM 723 N N . ILE A 1 93 ? 0.743 7.031 18.506 1.00 57.00 93 ILE A N 1
ATOM 724 C CA . ILE A 1 93 ? 1.478 6.340 17.445 1.00 57.00 93 ILE A CA 1
ATOM 725 C C . ILE A 1 93 ? 2.021 7.439 16.532 1.00 57.00 93 ILE A C 1
ATOM 727 O O . ILE A 1 93 ? 1.218 8.143 15.919 1.00 57.00 93 ILE A O 1
ATOM 731 N N . PRO A 1 94 ? 3.350 7.619 16.439 1.00 59.66 94 PRO A N 1
ATOM 732 C CA . PRO A 1 94 ? 3.918 8.672 15.616 1.00 59.66 94 PRO A CA 1
ATOM 733 C C . PRO A 1 94 ? 3.537 8.461 14.152 1.00 59.66 94 PRO A C 1
ATOM 735 O O . PRO A 1 94 ? 3.607 7.340 13.634 1.00 59.66 94 PRO A O 1
ATOM 738 N N . ASN A 1 95 ? 3.171 9.554 13.483 1.00 72.50 95 ASN A N 1
ATOM 739 C CA . ASN A 1 95 ? 3.015 9.570 12.034 1.00 72.50 95 ASN A CA 1
ATOM 740 C C . ASN A 1 95 ? 4.318 9.089 11.390 1.00 72.50 95 ASN A C 1
ATOM 742 O O . ASN A 1 95 ? 5.408 9.512 11.781 1.00 72.50 95 ASN A O 1
ATOM 746 N N . ARG A 1 96 ? 4.211 8.202 10.401 1.00 72.44 96 ARG A N 1
ATOM 747 C CA . ARG A 1 96 ? 5.371 7.686 9.668 1.00 72.44 96 ARG A CA 1
ATOM 748 C C . ARG A 1 96 ? 5.266 8.117 8.222 1.00 72.44 96 ARG A C 1
ATOM 750 O O . ARG A 1 96 ? 4.263 7.842 7.568 1.00 72.44 96 ARG A O 1
ATOM 757 N N . SER A 1 97 ? 6.303 8.780 7.732 1.00 74.44 97 SER A N 1
ATOM 758 C CA . SER A 1 97 ? 6.450 9.103 6.320 1.00 74.44 97 SER A CA 1
ATOM 759 C C . SER A 1 97 ? 7.718 8.444 5.805 1.00 74.44 97 SER A C 1
ATOM 761 O O . SER A 1 97 ? 8.796 8.660 6.350 1.00 74.44 97 SER A O 1
ATOM 763 N N . TRP A 1 98 ? 7.570 7.629 4.773 1.00 73.94 98 TRP A N 1
ATOM 764 C CA . TRP A 1 98 ? 8.655 6.979 4.063 1.00 73.94 98 TRP A CA 1
ATOM 765 C C . TRP A 1 98 ? 8.712 7.586 2.676 1.00 73.94 98 TRP A C 1
ATOM 767 O O . TRP A 1 98 ? 7.747 7.504 1.920 1.00 73.94 98 TRP A O 1
ATOM 777 N N . ARG A 1 99 ? 9.835 8.208 2.341 1.00 75.06 99 ARG A N 1
ATOM 778 C CA . ARG A 1 99 ? 10.108 8.696 0.995 1.00 75.06 99 ARG A CA 1
ATOM 779 C C . ARG A 1 99 ? 11.394 8.061 0.515 1.00 75.06 99 ARG A C 1
ATOM 781 O O . ARG A 1 99 ? 12.391 8.101 1.226 1.00 75.06 99 ARG A O 1
ATOM 788 N N . PHE A 1 100 ? 11.374 7.540 -0.698 1.00 72.81 100 PHE A N 1
ATOM 789 C CA . PHE A 1 100 ? 12.576 7.149 -1.406 1.00 72.81 100 PHE A CA 1
ATOM 790 C C . PHE A 1 100 ? 12.511 7.690 -2.830 1.00 72.81 100 PHE A C 1
ATOM 792 O O . PHE A 1 100 ? 11.453 7.792 -3.454 1.00 72.81 100 PHE A O 1
ATOM 799 N N . TH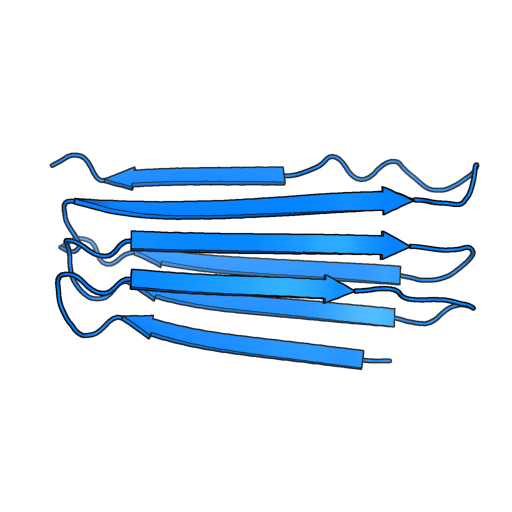R A 1 101 ? 13.666 8.083 -3.337 1.00 66.56 101 THR A N 1
ATOM 800 C CA . THR A 1 101 ? 13.833 8.513 -4.718 1.00 66.56 101 THR A CA 1
ATOM 801 C C . THR A 1 101 ? 15.144 7.908 -5.177 1.00 66.56 101 THR A C 1
ATOM 803 O O . THR A 1 101 ? 16.192 8.231 -4.622 1.00 66.56 101 THR A O 1
ATOM 806 N N . LEU A 1 102 ? 15.085 6.985 -6.134 1.00 62.22 102 LEU A N 1
ATOM 807 C CA . LEU A 1 102 ? 16.290 6.402 -6.719 1.00 62.22 102 LEU A CA 1
ATOM 808 C C . LEU A 1 102 ? 16.833 7.375 -7.764 1.00 62.22 102 LEU A C 1
ATOM 810 O O . LEU A 1 102 ? 16.344 7.426 -8.891 1.00 62.22 102 LEU A O 1
ATOM 814 N N . MET A 1 103 ? 17.806 8.190 -7.350 1.00 48.62 103 MET A N 1
ATOM 815 C CA . MET A 1 103 ? 18.600 9.036 -8.239 1.00 48.62 103 MET A CA 1
ATOM 816 C C . MET A 1 103 ? 19.774 8.212 -8.772 1.00 48.62 103 MET A C 1
ATOM 818 O O . MET A 1 103 ? 20.804 8.103 -8.115 1.00 48.62 103 MET A O 1
ATOM 822 N N . THR A 1 104 ? 19.604 7.612 -9.942 1.00 48.28 104 THR A N 1
ATOM 823 C CA . THR A 1 104 ? 20.706 7.166 -10.804 1.00 48.28 104 THR A CA 1
ATOM 824 C C . THR A 1 104 ? 20.359 7.567 -12.221 1.00 48.28 104 THR A C 1
ATOM 826 O O . THR A 1 104 ? 19.206 7.269 -12.622 1.00 48.28 104 THR A O 1
#

Secondary structure (DSSP, 8-state):
-EEEEEEEEE-STT-EEEEEEEE---TT-EEEEEEEEEE-SSS-EEEEEEEEEE-TT-EEEEEEEEEE-TT-TT-EEEEEEEEEE-STTS-----EEEEEE---

Radius of gyration: 15.53 Å; chains: 1; bounding box: 37×18×44 Å

InterPro domains:
  IPR000825 SUF system FeS cluster assembly, SufBD core domain [PF01458] (2-84)
  IPR037284 SUF system FeS cluster assembly, SufBD superfamily [SSF101960] (2-82)
  IPR055346 SUF system FeS cluster assembly, SufBD [PTHR43575] (2-86)

Sequence (104 aa):
MLRHHTSTRLNGENSNLRINSLAMPVNGEVCDSRTWLDHKVGYCNSRQLHKTIVNDKGRAVFNGLINVAPHAIKTDGQMTTTTCCLAAYRKWIPNRSWRFTLMT

Organism: NCBI:txid2058152

Foldseek 3Di:
DAAEEAEDEDPDALAEEEAEDEEEFDDQAEYEYEYHYHDPAANYEYDYEYEYEYEDNYHYHYYYDHHYDPHHAQYWYKHWYYYHYPDPDDDDDDIDIDIDTRHD

pLDDT: mean 84.48, std 11.91, range [46.53, 94.56]